Protein AF-A0A6C0E3Q9-F1 (afdb_monomer)

Organism: NCBI:txid1070528

Structure (mmCIF, N/CA/C/O backbone):
data_AF-A0A6C0E3Q9-F1
#
_entry.id   AF-A0A6C0E3Q9-F1
#
loop_
_atom_site.group_PDB
_atom_site.id
_atom_site.type_symbol
_atom_site.label_atom_id
_atom_site.label_alt_id
_atom_site.label_comp_id
_atom_site.label_asym_id
_atom_site.label_entity_id
_atom_site.label_seq_id
_atom_site.pdbx_PDB_ins_code
_atom_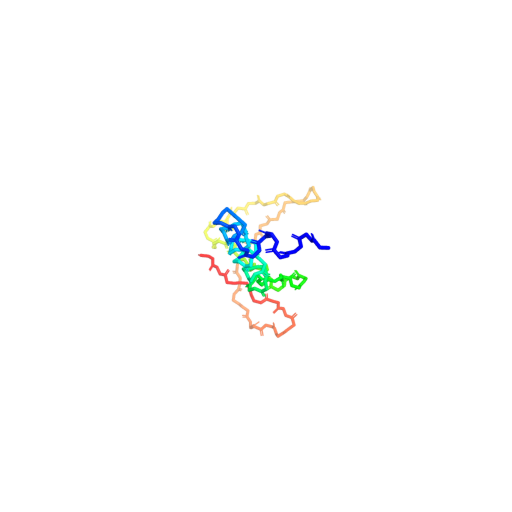site.Cartn_x
_atom_site.Cartn_y
_atom_site.Cartn_z
_atom_site.occupancy
_atom_site.B_iso_or_equiv
_atom_site.auth_seq_id
_atom_site.auth_comp_id
_atom_site.auth_asym_id
_atom_site.auth_atom_id
_atom_site.pdbx_PDB_model_num
ATOM 1 N N . MET A 1 1 ? 10.328 -13.402 -46.902 1.00 53.97 1 MET A N 1
ATOM 2 C CA . MET A 1 1 ? 11.419 -12.432 -47.159 1.00 53.97 1 MET A CA 1
ATOM 3 C C . MET A 1 1 ? 10.932 -10.990 -46.925 1.00 53.97 1 MET A C 1
ATOM 5 O O . MET A 1 1 ? 10.905 -10.190 -47.842 1.00 53.97 1 MET A O 1
ATOM 9 N N . TYR A 1 2 ? 10.506 -10.647 -45.700 1.00 64.00 2 TYR A N 1
ATOM 10 C CA . TYR A 1 2 ? 10.058 -9.280 -45.341 1.00 64.00 2 TYR A CA 1
ATOM 11 C C . TYR A 1 2 ? 10.676 -8.796 -44.023 1.00 64.00 2 TYR A C 1
ATOM 13 O O . TYR A 1 2 ? 10.949 -7.607 -43.876 1.00 64.00 2 TYR A O 1
ATOM 21 N N . LEU A 1 3 ? 11.007 -9.726 -43.116 1.00 67.69 3 LEU A N 1
ATOM 22 C CA . LEU A 1 3 ? 11.715 -9.429 -41.869 1.00 67.69 3 LEU A CA 1
ATOM 23 C C . LEU A 1 3 ? 13.057 -8.728 -42.111 1.0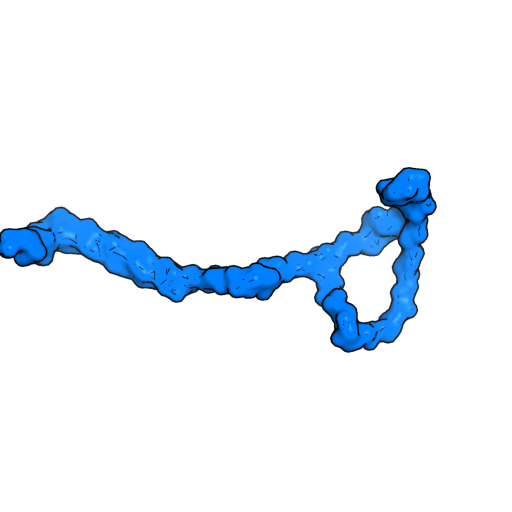0 67.69 3 LEU A C 1
ATOM 25 O O . LEU A 1 3 ? 13.342 -7.724 -41.472 1.00 67.69 3 LEU A O 1
ATOM 29 N N . SER A 1 4 ? 13.845 -9.178 -43.091 1.00 68.81 4 SER A N 1
ATOM 30 C CA . SER A 1 4 ? 15.145 -8.574 -43.416 1.00 68.81 4 SER A CA 1
ATOM 31 C C . SER A 1 4 ? 15.021 -7.073 -43.717 1.00 68.81 4 SER A C 1
ATOM 33 O O . SER A 1 4 ? 15.857 -6.275 -43.306 1.00 68.81 4 SER A O 1
ATOM 35 N N . LYS A 1 5 ? 13.924 -6.647 -44.355 1.00 69.44 5 LYS A N 1
ATOM 36 C CA . LYS A 1 5 ? 13.690 -5.236 -44.686 1.00 69.44 5 LYS A CA 1
ATOM 37 C C . LYS A 1 5 ? 13.396 -4.392 -43.436 1.00 69.44 5 LYS A C 1
ATOM 39 O O . LYS A 1 5 ? 13.822 -3.242 -43.377 1.00 69.44 5 LYS A O 1
ATOM 44 N N . LEU A 1 6 ? 12.764 -4.961 -42.406 1.00 74.31 6 LEU A N 1
ATOM 45 C CA . LEU A 1 6 ? 12.572 -4.302 -41.105 1.00 74.31 6 LEU A CA 1
ATOM 46 C C . LEU A 1 6 ? 13.900 -4.086 -40.360 1.00 74.31 6 LEU A C 1
ATOM 48 O O . LEU A 1 6 ? 14.115 -3.008 -39.814 1.00 74.31 6 LEU A O 1
ATOM 52 N N . PHE A 1 7 ? 14.823 -5.052 -40.398 1.00 77.62 7 PHE A N 1
ATOM 53 C CA . PHE A 1 7 ? 16.125 -4.930 -39.722 1.00 77.62 7 PHE A CA 1
ATOM 54 C C . PHE A 1 7 ? 17.125 -4.026 -40.458 1.00 77.62 7 PHE A C 1
ATOM 56 O O . PHE A 1 7 ? 17.987 -3.412 -39.825 1.00 77.62 7 PHE A O 1
ATOM 63 N N . HIS A 1 8 ? 17.025 -3.915 -41.784 1.00 81.31 8 HIS A N 1
ATOM 64 C CA . HIS A 1 8 ? 17.990 -3.156 -42.588 1.00 81.31 8 HIS A CA 1
ATOM 65 C C . HIS A 1 8 ? 17.589 -1.698 -42.861 1.00 81.31 8 HIS A C 1
ATOM 67 O O . HIS A 1 8 ? 18.455 -0.888 -43.189 1.00 81.31 8 HIS A O 1
ATOM 73 N N . THR A 1 9 ? 16.322 -1.317 -42.671 1.00 87.12 9 THR A N 1
ATOM 74 C CA . THR A 1 9 ? 15.858 0.060 -42.930 1.00 87.12 9 THR A CA 1
ATOM 75 C C . THR A 1 9 ? 15.913 0.914 -41.659 1.00 87.12 9 THR A C 1
ATOM 77 O O . THR A 1 9 ? 15.529 0.445 -40.588 1.00 87.12 9 THR A O 1
ATOM 80 N N . LYS A 1 10 ? 16.336 2.187 -41.755 1.00 85.19 10 LYS A N 1
ATOM 81 C CA . LYS A 1 10 ? 16.412 3.112 -40.599 1.00 85.19 10 LYS A CA 1
ATOM 82 C C . LYS A 1 10 ? 15.084 3.203 -39.835 1.00 85.19 10 LYS A C 1
ATOM 84 O O . LYS A 1 10 ? 15.072 3.068 -38.617 1.00 85.19 10 LYS A O 1
ATOM 89 N N . THR A 1 11 ? 13.970 3.342 -40.553 1.00 88.50 11 THR A N 1
ATOM 90 C CA . THR A 1 11 ? 12.620 3.385 -39.969 1.00 88.50 11 THR A CA 1
ATOM 91 C C . THR A 1 11 ? 12.245 2.078 -39.269 1.00 88.50 11 THR A C 1
ATOM 93 O O . THR A 1 11 ? 11.676 2.104 -38.184 1.00 88.50 11 THR A O 1
ATOM 96 N N . GLY A 1 12 ? 12.608 0.930 -39.849 1.00 87.88 12 GLY A N 1
ATOM 97 C CA . GLY A 1 12 ? 12.310 -0.381 -39.269 1.00 87.88 12 GLY A CA 1
ATOM 98 C C . GLY A 1 12 ? 13.055 -0.632 -37.956 1.00 87.88 12 GLY A C 1
ATOM 99 O O . GLY A 1 12 ? 12.452 -1.121 -37.004 1.00 87.88 12 GLY A O 1
ATOM 100 N N . LYS A 1 13 ? 14.318 -0.191 -37.856 1.00 88.94 13 LYS A N 1
ATOM 101 C CA . LYS A 1 13 ? 15.086 -0.228 -36.600 1.00 88.94 13 LYS A CA 1
ATOM 102 C C . LYS A 1 13 ? 14.423 0.595 -35.494 1.00 88.94 13 LYS A C 1
ATOM 104 O O . LYS A 1 13 ? 14.343 0.127 -34.367 1.00 88.94 13 LYS A O 1
ATOM 109 N N . ILE A 1 14 ? 13.917 1.788 -35.815 1.00 91.94 14 ILE A N 1
ATOM 110 C CA . ILE A 1 14 ? 13.248 2.664 -34.838 1.00 91.94 14 ILE A CA 1
ATOM 111 C C . ILE A 1 14 ? 11.963 2.014 -34.315 1.00 91.94 14 ILE A C 1
ATOM 113 O O . ILE A 1 14 ? 11.774 1.913 -33.105 1.00 91.94 14 ILE A O 1
ATOM 117 N N . VAL A 1 15 ? 11.102 1.531 -35.215 1.00 92.81 15 VAL A N 1
ATOM 118 C CA . VAL A 1 15 ? 9.843 0.869 -34.835 1.00 92.81 15 VAL A CA 1
ATOM 119 C C . VAL A 1 15 ? 10.114 -0.378 -33.993 1.00 92.81 15 VAL A C 1
ATOM 121 O O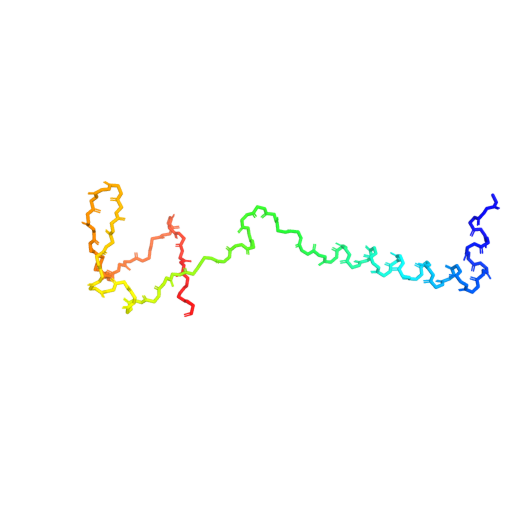 . VAL A 1 15 ? 9.449 -0.593 -32.982 1.00 92.81 15 VAL A O 1
ATOM 124 N N . LEU A 1 16 ? 11.125 -1.168 -34.360 1.00 91.25 16 LEU A N 1
ATOM 125 C CA . LEU A 1 16 ? 11.505 -2.360 -33.611 1.00 91.25 16 LEU A CA 1
ATOM 126 C C . LEU A 1 16 ? 11.994 -2.019 -32.196 1.00 91.25 16 LEU A C 1
ATOM 128 O O . LEU A 1 16 ? 11.562 -2.662 -31.245 1.00 91.25 16 LEU A O 1
ATOM 132 N N . SER A 1 17 ? 12.834 -0.993 -32.035 1.00 91.94 17 SER A N 1
ATOM 133 C CA . SER A 1 17 ? 13.289 -0.544 -30.713 1.00 91.94 17 SER A CA 1
ATOM 134 C C . SER A 1 17 ? 12.132 -0.093 -29.819 1.00 91.94 17 SER A C 1
ATOM 136 O O . SER A 1 17 ? 12.123 -0.408 -28.631 1.00 91.94 17 SER A O 1
ATOM 138 N N . ILE A 1 18 ? 11.132 0.595 -30.382 1.00 94.06 18 ILE A N 1
ATOM 139 C CA . ILE A 1 18 ? 9.931 1.012 -29.643 1.00 94.06 18 ILE A CA 1
ATOM 140 C C . ILE A 1 18 ? 9.112 -0.209 -29.214 1.00 94.06 18 ILE A C 1
ATOM 142 O O . ILE A 1 18 ? 8.742 -0.315 -28.048 1.00 94.06 18 ILE A O 1
ATOM 146 N N . LEU A 1 19 ? 8.859 -1.153 -30.125 1.00 93.56 19 LEU A N 1
ATOM 147 C CA . LEU A 1 19 ? 8.099 -2.370 -29.818 1.00 93.56 19 LEU A CA 1
ATOM 148 C C . LEU A 1 19 ? 8.794 -3.233 -28.763 1.00 93.56 19 LEU A C 1
ATOM 150 O O . LEU A 1 19 ? 8.131 -3.748 -27.866 1.00 93.56 19 LEU A O 1
ATOM 154 N N . LEU A 1 20 ? 10.119 -3.358 -28.837 1.00 92.69 20 LEU A N 1
ATOM 155 C CA . LEU A 1 20 ? 10.906 -4.080 -27.841 1.00 92.69 20 LEU A CA 1
ATOM 156 C C . LEU A 1 20 ? 10.903 -3.360 -26.488 1.00 92.69 20 LEU A C 1
ATOM 158 O O . LEU A 1 20 ? 10.747 -4.015 -25.464 1.00 92.69 20 LEU A O 1
ATOM 162 N N . GLY A 1 21 ? 11.006 -2.028 -26.467 1.00 93.69 21 GLY A N 1
ATOM 163 C CA . GLY A 1 21 ? 10.917 -1.241 -25.235 1.00 93.69 21 GLY A CA 1
ATOM 164 C C . GLY A 1 21 ? 9.549 -1.355 -24.559 1.00 93.69 21 GLY A C 1
ATOM 165 O O . GLY A 1 21 ? 9.470 -1.592 -23.355 1.00 93.69 21 GLY A O 1
ATOM 166 N N . LEU A 1 22 ? 8.467 -1.264 -25.337 1.00 93.69 22 LEU A N 1
ATOM 167 C CA . LEU A 1 22 ? 7.104 -1.444 -24.833 1.00 93.69 22 LEU A CA 1
ATOM 168 C C . LEU A 1 22 ? 6.852 -2.887 -24.381 1.00 93.69 22 LEU A C 1
ATOM 170 O O . LEU A 1 22 ? 6.274 -3.096 -23.318 1.00 93.69 22 LEU A O 1
ATOM 174 N N . GLY A 1 23 ? 7.321 -3.878 -25.142 1.00 91.88 23 GLY A N 1
ATOM 175 C CA . GLY A 1 23 ? 7.205 -5.293 -24.786 1.00 91.88 23 GLY A CA 1
ATOM 176 C C . GLY A 1 23 ? 8.010 -5.673 -23.542 1.00 91.88 23 GLY A C 1
ATOM 177 O O . GLY A 1 23 ? 7.578 -6.517 -22.767 1.00 91.88 23 GLY A O 1
ATOM 178 N N . LEU A 1 24 ? 9.152 -5.028 -23.303 1.00 92.19 24 LEU A N 1
ATOM 179 C CA . LEU A 1 24 ? 9.914 -5.209 -22.071 1.00 92.19 24 LEU A CA 1
ATOM 180 C C . LEU A 1 24 ? 9.213 -4.528 -20.884 1.00 92.19 24 LEU A C 1
ATOM 182 O O . LEU A 1 24 ? 9.118 -5.106 -19.804 1.00 92.19 24 LEU A O 1
ATOM 186 N N . ALA A 1 25 ? 8.678 -3.320 -21.082 1.00 90.56 25 ALA A N 1
ATOM 187 C CA . ALA A 1 25 ? 7.980 -2.571 -20.039 1.00 90.56 25 ALA A CA 1
ATOM 188 C C . ALA A 1 25 ? 6.750 -3.318 -19.492 1.00 90.56 25 ALA A C 1
ATOM 190 O O . ALA A 1 25 ? 6.453 -3.224 -18.300 1.00 90.56 25 ALA A O 1
ATOM 191 N N . THR A 1 26 ? 6.049 -4.090 -20.327 1.00 86.75 26 THR A N 1
ATOM 192 C CA . THR A 1 26 ? 4.899 -4.890 -19.878 1.00 86.75 26 THR A CA 1
ATOM 193 C C . THR A 1 26 ? 5.297 -6.056 -18.975 1.00 86.75 26 THR A C 1
ATOM 195 O O . THR A 1 26 ? 4.511 -6.405 -18.099 1.00 86.75 26 THR A O 1
ATOM 198 N N . LEU A 1 27 ? 6.509 -6.610 -19.109 1.00 83.88 27 LEU A N 1
ATOM 199 C CA . LEU A 1 27 ? 7.008 -7.675 -18.226 1.00 83.88 27 LEU A CA 1
ATOM 200 C C . LEU A 1 27 ? 7.263 -7.180 -16.797 1.00 83.88 27 LEU A C 1
ATOM 202 O O . LEU A 1 27 ? 7.102 -7.938 -15.845 1.00 83.88 27 LEU A O 1
ATOM 206 N N . PHE A 1 28 ? 7.628 -5.905 -16.643 1.00 80.56 28 PHE A N 1
ATOM 207 C CA . PHE A 1 28 ? 7.859 -5.274 -15.340 1.00 80.56 28 PHE A CA 1
ATOM 208 C C . PHE A 1 28 ? 6.600 -4.667 -14.719 1.00 80.56 28 PHE A C 1
ATOM 210 O O . PHE A 1 28 ? 6.640 -4.178 -13.589 1.00 80.56 28 PHE A O 1
ATOM 217 N N . ARG A 1 29 ? 5.464 -4.683 -15.423 1.00 75.38 29 ARG A N 1
ATOM 218 C CA . ARG A 1 29 ? 4.203 -4.225 -14.848 1.00 75.38 29 ARG A CA 1
ATOM 219 C C . ARG A 1 29 ? 3.730 -5.274 -13.848 1.00 75.38 29 ARG A C 1
ATOM 221 O O . ARG A 1 29 ? 3.220 -6.317 -14.244 1.00 75.38 29 ARG A O 1
ATOM 228 N N . THR A 1 30 ? 3.882 -4.986 -12.554 1.00 69.81 30 THR A N 1
ATOM 229 C CA . THR A 1 30 ? 3.306 -5.798 -11.477 1.00 69.81 30 THR A CA 1
ATOM 230 C C . THR A 1 30 ? 1.813 -5.954 -11.732 1.00 69.81 30 THR A C 1
ATOM 232 O O . THR A 1 30 ? 1.030 -5.019 -11.560 1.00 69.81 30 THR A O 1
ATOM 235 N N . VAL A 1 31 ? 1.411 -7.136 -12.192 1.00 71.75 31 VAL A N 1
ATOM 236 C CA . VAL A 1 31 ? 0.003 -7.496 -12.272 1.00 71.75 31 VAL A CA 1
ATOM 237 C C . VAL A 1 31 ? -0.454 -7.779 -10.853 1.00 71.75 31 VAL A C 1
ATOM 239 O O . VAL A 1 31 ? 0.032 -8.690 -10.185 1.00 71.75 31 VAL A O 1
ATOM 242 N N . CYS A 1 32 ? -1.360 -6.944 -10.369 1.00 66.88 32 CYS A N 1
ATOM 243 C CA . CYS A 1 32 ? -2.038 -7.172 -9.110 1.00 66.88 32 CYS A CA 1
ATOM 244 C C . CYS A 1 32 ? -2.780 -8.500 -9.201 1.00 66.88 32 CYS A C 1
ATOM 246 O O . CYS A 1 32 ? -3.800 -8.598 -9.881 1.00 66.88 32 CYS A O 1
ATOM 248 N N . LYS A 1 33 ? -2.240 -9.540 -8.563 1.00 63.47 33 LYS A N 1
ATOM 249 C CA . LYS A 1 33 ? -2.974 -10.787 -8.373 1.00 63.47 33 LYS A CA 1
ATOM 250 C C . LYS A 1 33 ? -3.981 -10.540 -7.261 1.00 63.47 33 LYS A C 1
ATOM 252 O O . LYS A 1 33 ? -3.591 -10.270 -6.123 1.00 63.47 33 LYS A O 1
ATOM 257 N N . ASP A 1 34 ? -5.258 -10.566 -7.620 1.00 70.81 34 ASP A N 1
ATOM 258 C CA . ASP A 1 34 ? -6.384 -10.393 -6.706 1.00 70.81 34 ASP A CA 1
ATOM 259 C C . ASP A 1 34 ? -6.358 -9.041 -5.965 1.00 70.81 34 ASP A C 1
ATOM 261 O O . ASP A 1 34 ? -6.306 -7.974 -6.575 1.00 70.81 34 ASP A O 1
ATOM 265 N N . LYS A 1 35 ? -6.409 -9.083 -4.629 1.00 63.72 35 LYS A N 1
ATOM 266 C CA . LYS A 1 35 ? -6.503 -7.922 -3.733 1.00 63.72 35 LYS A CA 1
ATOM 267 C C . LYS A 1 35 ? -5.144 -7.456 -3.200 1.00 63.72 35 LYS A C 1
ATOM 269 O O . LYS A 1 35 ? -5.105 -6.542 -2.386 1.00 63.72 35 LYS A O 1
ATOM 274 N N . ASN A 1 36 ? -4.035 -8.039 -3.662 1.00 65.56 36 ASN A N 1
ATOM 275 C CA . ASN A 1 36 ? -2.693 -7.760 -3.128 1.00 65.56 36 ASN A CA 1
ATOM 276 C C . ASN A 1 36 ? -2.164 -6.344 -3.434 1.00 65.56 36 ASN A C 1
ATOM 278 O O . ASN A 1 36 ? -1.121 -5.961 -2.920 1.00 65.56 36 ASN A O 1
ATOM 282 N N . CYS A 1 37 ? -2.872 -5.566 -4.257 1.00 71.38 37 CYS A N 1
ATOM 283 C CA . CYS A 1 37 ? -2.552 -4.160 -4.526 1.00 71.38 37 CYS A CA 1
ATOM 284 C C . CYS A 1 37 ? -3.516 -3.166 -3.877 1.00 71.38 37 CYS A C 1
ATOM 286 O O . CYS A 1 37 ? -3.368 -1.962 -4.075 1.00 71.38 37 CYS A O 1
ATOM 288 N N . ILE A 1 38 ? -4.534 -3.646 -3.160 1.00 75.94 38 ILE A N 1
ATOM 289 C CA . ILE A 1 38 ? -5.499 -2.769 -2.507 1.00 75.94 38 ILE A CA 1
ATOM 290 C C . ILE A 1 38 ? -5.009 -2.549 -1.080 1.00 75.94 38 ILE A C 1
ATOM 292 O O . ILE A 1 38 ? -5.085 -3.447 -0.244 1.00 75.94 38 ILE A O 1
ATOM 296 N N . VAL A 1 39 ? -4.494 -1.351 -0.812 1.00 77.62 39 VAL A N 1
ATOM 297 C CA . VAL A 1 39 ? -4.159 -0.922 0.547 1.00 77.62 39 VAL A CA 1
ATOM 298 C C . VAL A 1 39 ? -5.409 -0.291 1.152 1.00 77.62 39 VAL A C 1
ATOM 300 O O . VAL A 1 39 ? -5.924 0.702 0.644 1.00 77.62 39 VAL A O 1
ATOM 303 N N . PHE A 1 40 ? -5.932 -0.904 2.209 1.00 79.25 40 PHE A N 1
ATOM 304 C CA . PHE A 1 40 ? -7.094 -0.392 2.928 1.00 79.25 40 PHE A CA 1
ATOM 305 C C . PHE A 1 40 ? -6.633 0.532 4.047 1.00 79.25 40 PHE A C 1
ATOM 307 O O . PHE A 1 40 ? -5.883 0.105 4.923 1.00 79.25 40 PHE A O 1
ATOM 314 N N . HIS A 1 41 ? -7.120 1.769 4.030 1.00 82.19 41 HIS A N 1
ATOM 315 C CA . HIS A 1 41 ? -6.847 2.755 5.065 1.00 82.19 41 HIS A CA 1
ATOM 316 C C . HIS A 1 41 ? -8.091 3.006 5.919 1.00 82.19 41 HIS A C 1
ATOM 318 O O . HIS A 1 41 ? -9.203 3.093 5.393 1.00 82.19 41 HIS A O 1
ATOM 324 N N . ALA A 1 42 ? -7.912 3.100 7.236 1.00 80.81 42 ALA A N 1
ATOM 325 C CA . ALA A 1 42 ? -8.987 3.477 8.148 1.00 80.81 42 ALA A CA 1
ATOM 326 C C . ALA A 1 42 ? -9.190 5.000 8.139 1.00 80.81 42 ALA A C 1
ATOM 328 O O . ALA A 1 42 ? -8.203 5.726 8.143 1.00 80.81 42 ALA A O 1
ATOM 329 N N . PRO A 1 43 ? -10.430 5.512 8.166 1.00 80.75 43 PRO A N 1
ATOM 330 C CA . PRO A 1 43 ? -10.657 6.949 8.282 1.00 80.75 43 PRO A CA 1
ATOM 331 C C . PRO A 1 43 ? -10.152 7.481 9.636 1.00 80.75 43 PRO A C 1
ATOM 333 O O . PRO A 1 43 ? -10.187 6.740 10.623 1.00 80.75 43 PRO A O 1
ATOM 336 N N . PRO A 1 44 ? -9.701 8.743 9.707 1.00 84.19 44 PRO A N 1
ATOM 337 C CA . PRO A 1 44 ? -9.196 9.347 10.939 1.00 84.19 44 PRO A CA 1
ATOM 338 C C . PRO A 1 44 ? -10.257 9.366 12.055 1.00 84.19 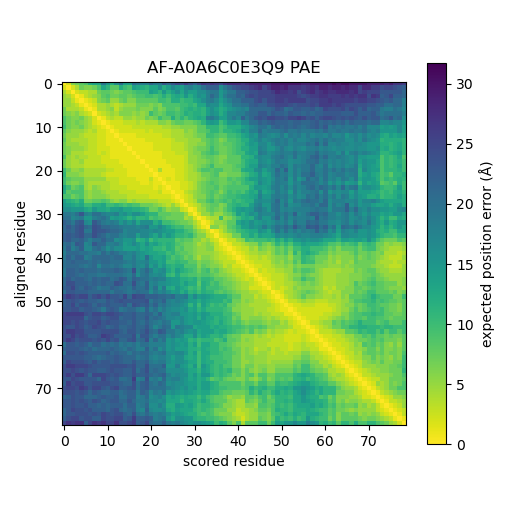44 PRO A C 1
ATOM 340 O O . PRO A 1 44 ? -11.465 9.427 11.803 1.00 84.19 44 PRO A O 1
ATOM 343 N N . LEU A 1 45 ? -9.814 9.289 13.315 1.00 82.25 45 LEU A N 1
ATOM 344 C CA . LEU A 1 45 ? -10.706 9.126 14.473 1.00 82.25 45 LEU A CA 1
ATOM 345 C C . LEU A 1 45 ? -11.626 10.336 14.673 1.00 82.25 45 LEU A C 1
ATOM 347 O O . LEU A 1 45 ? -12.786 10.170 15.057 1.00 82.25 45 LEU A O 1
ATOM 351 N N . GLU A 1 46 ? -11.135 11.530 14.354 1.00 80.69 46 GLU A N 1
ATOM 352 C CA . GLU A 1 46 ? -11.852 12.805 14.422 1.00 80.69 46 GLU A CA 1
ATOM 353 C C . GLU A 1 46 ? -13.066 12.816 13.487 1.00 80.69 46 GLU A C 1
ATOM 355 O O . GLU A 1 46 ? -14.076 13.465 13.758 1.00 80.69 46 GLU A O 1
ATOM 360 N N . GLU A 1 47 ? -13.001 12.067 12.385 1.00 79.25 47 GLU A N 1
ATOM 361 C CA . GLU A 1 47 ? -14.110 11.967 11.447 1.00 79.25 47 GLU A CA 1
ATOM 362 C C . GLU A 1 47 ? -15.192 10.994 11.904 1.00 79.25 47 GLU A C 1
ATOM 364 O O . GLU A 1 47 ? -16.330 11.101 11.447 1.00 79.25 47 GLU A O 1
ATOM 369 N N . ILE A 1 48 ? -14.873 10.062 12.795 1.00 82.00 48 ILE A N 1
ATOM 370 C CA . ILE A 1 48 ? -15.809 9.043 13.276 1.00 82.00 48 ILE A CA 1
ATOM 371 C C . ILE A 1 48 ? -16.442 9.474 14.602 1.00 82.00 48 ILE A C 1
ATOM 373 O O . ILE A 1 48 ? -17.636 9.254 14.823 1.00 82.00 48 ILE A O 1
ATOM 377 N N . GLN A 1 49 ? -15.659 10.097 15.481 1.00 81.50 49 GLN A N 1
ATOM 378 C CA . GLN A 1 49 ? -16.075 10.432 16.835 1.00 81.50 49 GLN A CA 1
ATOM 379 C C . GLN A 1 49 ? -17.182 11.498 16.834 1.00 81.50 49 GLN A C 1
ATOM 381 O O . GLN A 1 49 ? -17.048 12.574 16.262 1.00 81.50 49 GLN A O 1
ATOM 386 N N . GLY A 1 50 ? -18.310 11.186 17.478 1.00 80.56 50 GLY A N 1
ATOM 387 C CA . GLY A 1 50 ? -19.448 12.106 17.604 1.00 80.56 50 GLY A CA 1
ATOM 388 C C . GLY A 1 50 ? -20.340 12.218 16.363 1.00 80.56 50 GLY A C 1
ATOM 389 O O . GLY A 1 50 ? -21.358 12.909 16.417 1.00 80.56 50 GLY A O 1
ATOM 390 N N . LYS A 1 51 ? -20.025 11.517 15.264 1.00 83.69 51 LYS A N 1
ATOM 391 C CA . LYS A 1 51 ? -20.893 11.463 14.080 1.00 83.69 51 LYS A CA 1
ATOM 392 C C . LYS A 1 51 ? -21.875 10.294 14.164 1.00 83.69 51 LYS A C 1
ATOM 394 O O . LYS A 1 51 ? -21.561 9.219 14.672 1.00 83.69 51 LYS A O 1
ATOM 399 N N . THR A 1 52 ? -23.084 10.519 13.651 1.00 86.50 52 THR A N 1
ATOM 400 C CA . THR A 1 52 ? -24.135 9.498 13.557 1.00 86.50 52 THR A CA 1
ATOM 401 C C . THR A 1 52 ? -24.267 9.050 12.109 1.00 86.50 52 THR A C 1
ATOM 403 O O . THR A 1 52 ? -24.522 9.866 11.226 1.00 86.50 52 THR A O 1
ATOM 406 N N . TYR A 1 53 ? -24.112 7.753 11.870 1.00 86.25 53 TYR A N 1
ATOM 407 C CA . TYR A 1 53 ? -24.158 7.149 10.544 1.00 86.25 53 TYR A CA 1
ATOM 408 C C . TYR A 1 53 ? -25.461 6.376 10.370 1.00 86.25 53 TYR A C 1
ATOM 410 O O . TYR A 1 53 ? -25.828 5.568 11.223 1.00 86.25 53 TYR A O 1
ATOM 418 N N . LYS A 1 54 ? -26.168 6.614 9.262 1.00 90.00 54 LYS A N 1
ATOM 419 C CA . LYS A 1 54 ? -27.386 5.874 8.920 1.00 90.00 54 LYS A CA 1
ATOM 420 C C . LYS A 1 54 ? -27.029 4.684 8.030 1.00 90.00 54 LYS A C 1
ATOM 422 O O . LYS A 1 54 ? -26.545 4.877 6.919 1.00 90.00 54 LYS A O 1
ATOM 427 N N . TYR A 1 55 ? -27.307 3.474 8.498 1.00 89.69 55 TYR A N 1
ATOM 428 C CA . TYR A 1 55 ? -27.147 2.234 7.739 1.00 89.69 55 TYR A CA 1
ATOM 429 C C . TYR A 1 55 ? -28.360 1.332 7.979 1.00 89.69 55 TYR A C 1
ATOM 431 O O . TYR A 1 55 ? -28.825 1.226 9.109 1.00 89.69 55 TYR A O 1
ATOM 439 N N . ASP A 1 56 ? -28.904 0.725 6.922 1.00 86.81 56 ASP A N 1
ATOM 440 C CA . ASP A 1 56 ? -30.084 -0.157 6.997 1.00 86.81 56 ASP A CA 1
ATOM 441 C C . ASP A 1 56 ? -31.261 0.443 7.801 1.00 86.81 56 ASP A C 1
ATOM 443 O O . ASP A 1 56 ? -31.852 -0.160 8.695 1.00 86.81 56 ASP A O 1
ATOM 447 N N . ASN A 1 57 ? -31.544 1.723 7.532 1.00 90.38 57 ASN A N 1
ATOM 448 C CA . ASN A 1 57 ? -32.569 2.529 8.204 1.00 90.38 57 ASN A CA 1
ATOM 449 C C . ASN A 1 57 ? -32.401 2.699 9.733 1.00 90.38 57 ASN A C 1
ATOM 451 O O . ASN A 1 57 ? -33.307 3.206 10.395 1.00 90.38 57 ASN A O 1
ATOM 455 N N . LYS A 1 58 ? -31.236 2.344 10.283 1.00 90.19 58 LYS A N 1
ATOM 456 C CA . LYS A 1 58 ? -30.860 2.511 11.690 1.00 90.19 58 LYS A CA 1
ATOM 457 C C . LYS A 1 58 ? -29.693 3.487 11.818 1.00 90.19 58 LYS A C 1
ATOM 459 O O . LYS A 1 58 ? -28.857 3.606 10.924 1.00 90.19 58 LYS A O 1
ATOM 464 N N . CYS A 1 59 ? -29.658 4.212 12.930 1.00 87.44 59 CYS A N 1
ATOM 465 C CA . CYS A 1 59 ? -28.615 5.187 13.228 1.00 87.44 59 CYS A CA 1
ATOM 466 C C . CYS A 1 59 ? -27.599 4.578 14.196 1.00 87.44 59 CYS A C 1
ATOM 468 O O . CYS A 1 59 ? -27.979 4.068 15.249 1.00 87.44 59 CYS A O 1
ATOM 470 N N . TYR A 1 60 ? -26.318 4.659 13.847 1.00 86.12 60 TYR A N 1
ATOM 471 C CA . TYR A 1 60 ? -25.208 4.123 14.627 1.00 86.12 60 TYR A CA 1
ATOM 472 C C . TYR A 1 60 ? -24.224 5.233 14.984 1.00 86.12 60 TYR A C 1
ATOM 474 O O . TYR A 1 60 ? -23.881 6.070 14.149 1.00 86.12 60 TYR A O 1
ATOM 482 N N . GLN A 1 61 ? -23.750 5.214 16.225 1.00 87.06 61 GLN A N 1
ATOM 483 C CA . GLN A 1 61 ? -22.620 6.017 16.675 1.00 87.06 61 GLN A CA 1
ATOM 484 C C . GLN A 1 61 ? -21.472 5.078 17.012 1.00 87.06 61 GLN A C 1
ATOM 486 O O . GLN A 1 61 ? -21.659 4.074 17.701 1.00 87.06 61 GLN A O 1
ATOM 491 N N . TYR A 1 62 ? -20.287 5.402 16.508 1.00 82.38 62 TYR A N 1
ATOM 492 C CA . TYR A 1 62 ? -19.096 4.595 16.719 1.00 82.38 62 TYR A CA 1
ATOM 493 C C . TYR A 1 62 ? -18.214 5.262 17.773 1.00 82.38 62 TYR A C 1
ATOM 495 O O . TYR A 1 62 ? -17.801 6.411 17.622 1.00 82.38 62 TYR A O 1
ATOM 503 N N . THR A 1 63 ? -17.912 4.531 18.845 1.00 82.12 63 THR A N 1
ATOM 504 C CA . THR A 1 63 ? -16.943 4.952 19.862 1.00 82.12 63 THR A CA 1
ATOM 505 C C . THR A 1 63 ? -15.686 4.098 19.712 1.00 82.12 63 THR A C 1
ATOM 507 O O . THR A 1 63 ? -15.776 2.879 19.902 1.00 82.12 63 THR A O 1
ATOM 510 N N . PRO A 1 64 ? -14.521 4.683 19.380 1.00 78.56 64 PRO A N 1
ATOM 511 C CA . PRO A 1 64 ? -13.283 3.923 19.311 1.00 78.56 64 PRO A CA 1
ATOM 512 C C . PRO A 1 64 ? -12.940 3.370 2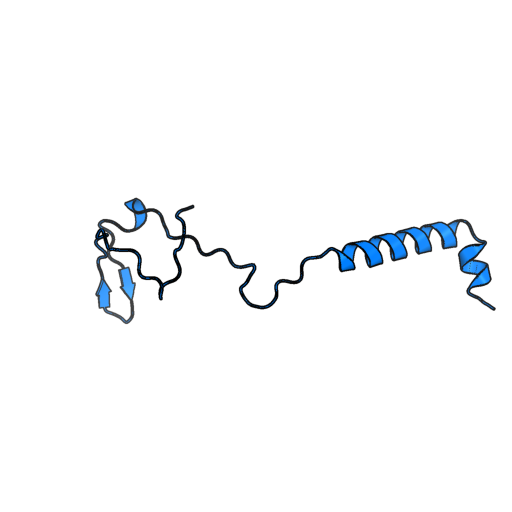0.698 1.00 78.56 64 PRO A C 1
ATOM 514 O O . PRO A 1 64 ? -13.028 4.070 21.706 1.00 78.56 64 PRO A O 1
ATOM 517 N N . LYS A 1 65 ? -12.559 2.093 20.755 1.00 81.50 65 LYS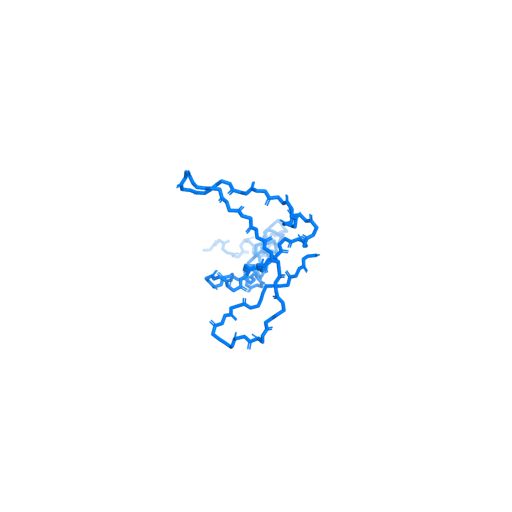 A N 1
ATOM 518 C CA . LYS A 1 65 ? -12.079 1.435 21.973 1.00 81.50 65 LYS A CA 1
ATOM 519 C C . LYS A 1 65 ? -10.727 0.807 21.695 1.00 81.50 65 LYS A C 1
ATOM 521 O O . LYS A 1 65 ? -10.536 0.192 20.650 1.00 81.50 65 LYS A O 1
ATOM 526 N N . SER A 1 66 ? -9.817 0.929 22.656 1.00 80.94 66 SER A N 1
ATOM 527 C CA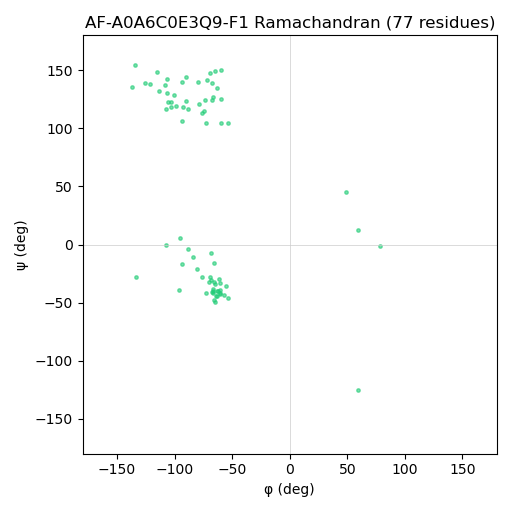 . SER A 1 66 ? -8.566 0.179 22.621 1.00 80.94 66 SER A CA 1
ATOM 528 C C . SER A 1 66 ? -8.874 -1.309 22.793 1.00 80.94 66 SER A C 1
ATOM 530 O O . SER A 1 66 ? -9.583 -1.702 23.722 1.00 80.94 66 SER A O 1
ATOM 532 N N . ALA A 1 67 ? -8.377 -2.130 21.875 1.00 81.69 67 ALA A N 1
ATOM 533 C CA . ALA A 1 67 ? -8.546 -3.574 21.887 1.00 81.69 67 ALA A CA 1
ATOM 534 C C . ALA A 1 67 ? -7.205 -4.248 21.598 1.00 81.69 67 ALA A C 1
ATOM 536 O O . ALA A 1 67 ? -6.326 -3.670 20.959 1.00 81.69 67 ALA A O 1
ATOM 537 N N . LYS A 1 68 ? -7.050 -5.488 22.068 1.00 82.25 68 LYS A N 1
ATOM 538 C CA . LYS A 1 68 ? -5.892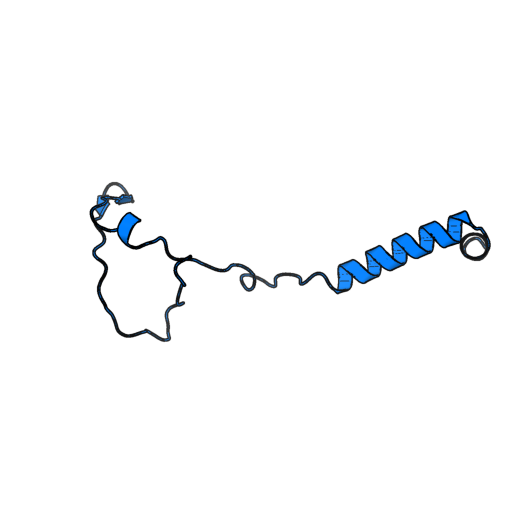 -6.310 21.710 1.00 82.25 68 LYS A CA 1
ATOM 539 C C . LYS A 1 68 ? -5.969 -6.661 20.225 1.00 82.25 68 LYS A C 1
ATOM 541 O O . LYS A 1 68 ? -7.050 -6.971 19.725 1.00 82.25 68 LYS A O 1
ATOM 546 N N . CYS A 1 69 ? -4.826 -6.619 19.546 1.00 78.38 69 CYS A N 1
ATOM 547 C CA . CYS A 1 69 ? -4.728 -7.003 18.144 1.00 78.38 69 CYS A CA 1
ATOM 548 C C . CYS A 1 69 ? -5.168 -8.461 17.972 1.00 78.38 69 CYS A C 1
ATOM 550 O O . CYS A 1 69 ? -4.649 -9.359 18.634 1.00 78.38 69 CYS A O 1
ATOM 552 N N . ASP A 1 70 ? -6.137 -8.672 17.089 1.00 82.88 70 ASP A N 1
ATOM 553 C CA . ASP A 1 70 ? -6.671 -9.984 16.753 1.00 82.88 70 ASP A CA 1
ATOM 554 C C . ASP A 1 70 ? -6.008 -10.463 15.459 1.00 82.88 70 ASP A C 1
ATOM 556 O O . ASP A 1 70 ? -6.137 -9.815 14.422 1.00 82.88 70 ASP A O 1
ATOM 560 N N . ALA A 1 71 ? -5.297 -11.591 15.520 1.00 81.06 71 ALA A N 1
ATOM 561 C CA . ALA A 1 71 ? -4.562 -12.146 14.383 1.00 81.06 71 ALA A CA 1
ATOM 562 C C . ALA A 1 71 ? -5.478 -12.613 13.236 1.00 81.06 71 ALA A C 1
ATOM 564 O O . ALA A 1 71 ? -5.004 -12.815 12.120 1.00 81.06 71 ALA A O 1
ATOM 565 N N . SER A 1 72 ? -6.780 -12.779 13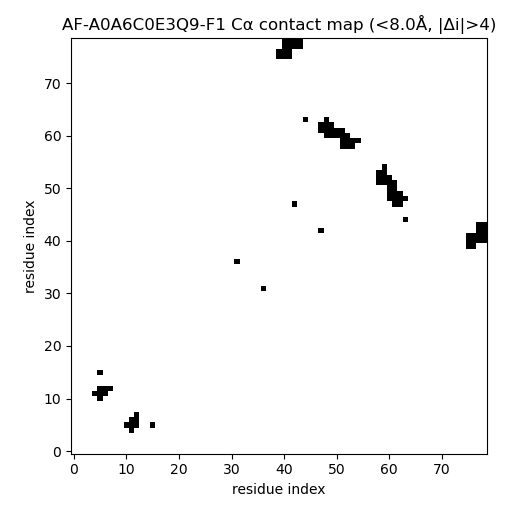.490 1.00 83.62 72 SER A N 1
ATOM 566 C CA . SER A 1 72 ? -7.766 -13.142 12.465 1.00 83.62 72 SER A CA 1
ATOM 567 C C . SER A 1 72 ? -8.292 -11.941 11.670 1.00 83.62 72 SER A C 1
ATOM 569 O O . SER A 1 72 ? -8.961 -12.124 10.652 1.00 83.62 72 SER A O 1
ATOM 571 N N . LYS A 1 73 ? -8.003 -10.709 12.113 1.00 82.00 73 LYS A N 1
ATOM 572 C CA . LYS A 1 73 ? -8.489 -9.470 11.494 1.00 82.00 73 LYS A CA 1
ATOM 573 C C . LYS A 1 73 ? -7.375 -8.754 10.742 1.00 82.00 73 LYS A C 1
ATOM 575 O O . LYS A 1 73 ? -6.238 -8.675 11.196 1.00 82.00 73 LYS A O 1
ATOM 580 N N . THR A 1 74 ? -7.721 -8.166 9.601 1.00 75.12 74 THR A N 1
ATOM 581 C CA . THR A 1 74 ? -6.795 -7.325 8.838 1.00 75.12 74 THR A CA 1
ATOM 582 C C . THR A 1 74 ? -6.600 -5.984 9.542 1.00 75.12 74 THR A C 1
ATOM 584 O O . THR A 1 74 ? -7.566 -5.268 9.802 1.00 75.12 74 THR A O 1
ATOM 587 N N . ILE A 1 75 ? -5.345 -5.641 9.835 1.00 75.62 75 ILE A N 1
ATOM 588 C CA . ILE A 1 75 ? -4.971 -4.340 10.394 1.00 75.62 75 ILE A CA 1
ATOM 589 C C . ILE A 1 75 ? -4.945 -3.327 9.250 1.00 75.62 75 ILE A C 1
ATOM 591 O O . ILE A 1 75 ? -4.201 -3.495 8.286 1.00 75.62 75 ILE A O 1
ATOM 595 N N . VAL A 1 76 ? -5.765 -2.286 9.366 1.00 80.81 76 VAL A N 1
ATOM 596 C CA . VAL A 1 76 ? -5.836 -1.182 8.405 1.00 80.81 76 VAL A CA 1
ATOM 597 C C . VAL A 1 76 ? -5.117 0.041 8.985 1.00 80.81 76 VAL A C 1
ATOM 599 O O . VAL A 1 76 ? -5.510 0.512 10.054 1.00 80.81 76 VAL A O 1
ATOM 602 N N . PRO A 1 77 ? -4.039 0.543 8.357 1.00 74.12 77 PRO A N 1
ATOM 603 C CA . PRO A 1 77 ? -3.370 1.757 8.818 1.00 74.12 77 PRO A CA 1
ATOM 604 C C . PRO A 1 77 ? -4.249 2.993 8.590 1.00 74.12 77 PRO A C 1
ATOM 606 O O . PRO A 1 77 ? -4.990 3.064 7.612 1.00 74.12 77 PRO A O 1
ATOM 609 N N . PHE A 1 78 ? -4.150 3.989 9.467 1.00 74.56 78 PHE A N 1
ATOM 610 C CA . PHE A 1 78 ? -4.707 5.316 9.190 1.00 74.56 78 PHE A CA 1
ATOM 611 C C . PHE A 1 78 ? -3.839 6.018 8.120 1.00 74.56 78 PHE A C 1
ATOM 613 O O . PHE A 1 78 ? -2.625 5.785 8.111 1.00 74.56 78 PHE A O 1
ATOM 620 N N . PRO A 1 79 ? -4.435 6.763 7.173 1.00 66.25 79 PRO A N 1
ATOM 621 C CA . PRO A 1 79 ? -3.717 7.540 6.169 1.00 66.25 79 PRO A CA 1
ATOM 622 C C . PRO A 1 79 ? -3.089 8.807 6.761 1.00 66.25 79 PRO A C 1
ATOM 624 O O . PRO A 1 79 ? -3.536 9.250 7.844 1.00 66.25 79 PRO A O 1
#

pLDDT: mean 81.14, std 8.62, range [53.97, 94.06]

Secondary structure (DSSP, 8-state):
--HHHHHHSHHHHHHHHHHHHHHHHHHTS----TTTT----PPPHHHHTT-EEEETTEEEE------PPPTTSPPPPP-

Mean predicted aligned error: 12.26 Å

Foldseek 3Di:
DCVVVLVPDPVSVVVVVVVVVVVVVVVPPPDPDPCNPPQAADEDPVVQAPDWDADPNDIDHDDDDDDDDDPVDDDHHHD

Solvent-accessible surface area (backbone atoms only — not comparable to full-atom values): 5253 Å² total; per-residue (Å²): 144,59,66,65,58,36,70,72,34,74,68,34,44,52,53,48,53,51,54,51,52,55,60,51,53,57,72,70,52,81,74,64,66,81,65,81,72,66,82,62,63,39,80,58,65,80,76,42,52,92,41,76,45,79,52,94,95,40,78,44,71,57,78,93,71,94,72,82,88,53,91,91,54,88,86,53,53,67,121

Radius of gyration: 26.82 Å; Cα contacts (8 Å, |Δi|>4): 46; chains: 1; bounding box: 51×26×70 Å

Sequence (79 aa):
MYLSKLFHTKTGKIVLSILLGLGLATLFRTVCKDKNCIVFHAPPLEEIQGKTYKYDNKCYQYTPKSAKCDASKTIVPFP